Protein AF-A0A0S4KMU1-F1 (afdb_monomer)

Mean predicted aligned error: 3.39 Å

Secondary structure (DSSP, 8-state):
-EEETTEEEEEEEEEEEEE-TTS-EEEEEEEEEEEEEE-TTS-EEEEEEETT---

Solvent-accessible surface area (backbone atoms only — not comparable to full-atom values): 3343 Å² total; per-residue (Å²): 114,53,75,57,96,57,34,30,47,42,70,47,76,52,76,46,81,49,64,47,98,88,66,50,78,43,79,49,71,41,44,25,34,33,34,30,36,53,45,96,89,66,50,74,44,77,79,43,82,35,68,70,43,82,135

Organism: NCBI:txid1715989

Radius of gyration: 14.93 Å; Cα contacts (8 Å, |Δi|>4): 102; chains: 1; bounding box: 36×15×38 Å

Sequence (55 aa):
MIEADGIALLRGSWNLESSASDGTSVTMKGQSIEVARKQQDGSWRFVIDHPFGAM

Nearest PDB struct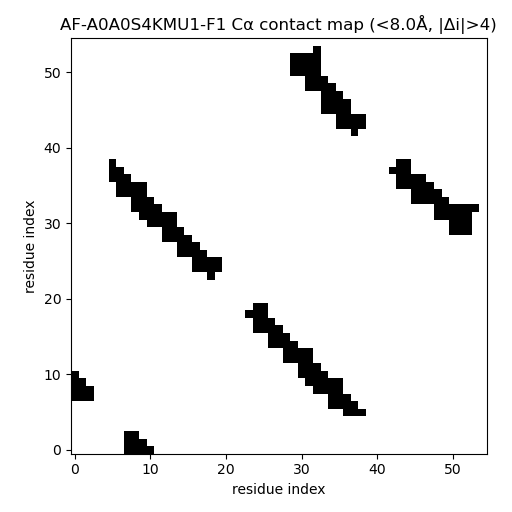ures (foldseek):
  3hx8-assembly2_C  TM=8.719E-01  e=2.192E-02  Mesorhizobium loti
  5ien-assembly1_A  TM=7.907E-01  e=3.063E-02  synthetic construct
  8uso-assembly1_B  TM=7.139E-01  e=1.306E-01  Homo sapiens
  8k0a-assembly1_B  TM=8.383E-01  e=3.186E-01  Escherichia coli K-12
  6rwa-assembly1_A  TM=5.468E-01  e=2.006E+00  Photorhabdus luminescens

Foldseek 3Di:
DDDDPQKDKDKDWDWDWDADPVRDIDIDIAIKIFIWGQDPVRDIDTPDTGRHYDD

InterPro domains:
  IPR032710 NTF2-like domain superfamily [SSF54427] (2-53)

pLDDT: mean 95.56, std 5.31, range [65.44, 98.69]

Structure (mmCIF, N/CA/C/O backbone):
data_AF-A0A0S4KMU1-F1
#
_entry.id   AF-A0A0S4KMU1-F1
#
loop_
_atom_site.group_PDB
_atom_site.id
_atom_site.type_symbol
_atom_site.label_atom_id
_atom_site.label_alt_id
_atom_site.label_comp_id
_atom_site.label_asym_id
_atom_site.label_entity_id
_atom_site.label_seq_id
_atom_site.pdbx_PDB_ins_code
_atom_site.Cartn_x
_atom_site.Cartn_y
_atom_site.Cartn_z
_atom_site.occupancy
_atom_site.B_iso_or_equiv
_atom_site.auth_seq_id
_atom_site.auth_comp_id
_atom_site.auth_asym_id
_atom_site.auth_atom_id
_atom_site.pdbx_PDB_model_num
ATOM 1 N N . MET A 1 1 ? -7.933 8.256 1.589 1.00 83.88 1 MET A N 1
ATOM 2 C CA . MET A 1 1 ? -8.266 7.059 2.383 1.00 83.88 1 MET A CA 1
ATOM 3 C C . MET A 1 1 ? -9.645 7.257 2.981 1.00 83.88 1 MET A C 1
ATOM 5 O O . MET A 1 1 ? -9.929 8.371 3.405 1.00 83.88 1 MET A O 1
ATOM 9 N N . ILE A 1 2 ? -10.478 6.220 2.992 1.00 96.06 2 ILE A N 1
ATOM 10 C CA . ILE A 1 2 ? -11.690 6.164 3.823 1.00 96.06 2 ILE A CA 1
ATOM 11 C C . ILE A 1 2 ? -11.517 5.039 4.843 1.00 96.06 2 ILE A C 1
ATOM 13 O O . ILE A 1 2 ? -10.892 4.034 4.514 1.00 96.06 2 ILE A O 1
ATOM 17 N N . GLU A 1 3 ? -12.039 5.210 6.054 1.00 96.62 3 GLU A N 1
ATOM 18 C CA . GLU A 1 3 ? -11.973 4.214 7.130 1.00 96.62 3 GLU A CA 1
ATOM 19 C C . GLU A 1 3 ? -13.382 3.910 7.653 1.00 96.62 3 GLU A C 1
ATOM 21 O O . GLU A 1 3 ? -14.178 4.828 7.849 1.00 96.62 3 GLU A O 1
ATOM 26 N N . ALA A 1 4 ? -13.672 2.630 7.888 1.00 98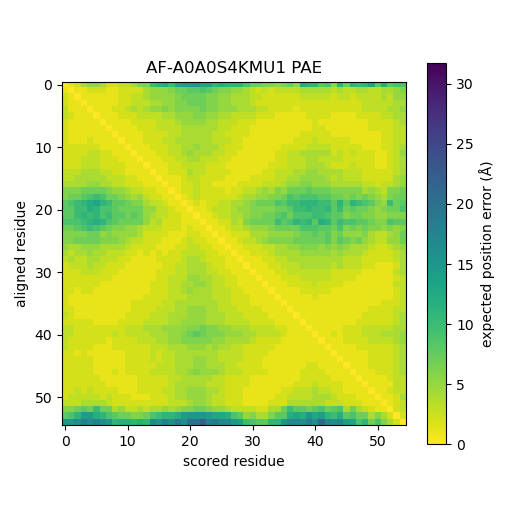.00 4 ALA A N 1
ATOM 27 C CA . ALA A 1 4 ? -14.862 2.152 8.585 1.00 98.00 4 ALA A CA 1
ATOM 28 C C . ALA A 1 4 ? -14.545 0.825 9.291 1.00 98.00 4 ALA A C 1
ATOM 30 O O . ALA A 1 4 ? -13.928 -0.058 8.698 1.00 98.00 4 ALA A O 1
ATOM 31 N N . ASP A 1 5 ? -14.946 0.686 10.557 1.00 97.38 5 ASP A N 1
ATOM 32 C CA . ASP A 1 5 ? -14.816 -0.549 11.350 1.00 97.38 5 ASP A CA 1
ATOM 33 C C . ASP A 1 5 ? -13.412 -1.187 11.328 1.00 97.38 5 ASP A C 1
ATOM 35 O O . ASP A 1 5 ? -13.243 -2.402 11.211 1.00 97.38 5 ASP A O 1
ATOM 39 N N . GLY A 1 6 ? -12.367 -0.356 11.423 1.00 97.94 6 GLY A N 1
ATOM 40 C CA . GLY A 1 6 ? -10.976 -0.818 11.407 1.00 97.94 6 GLY A CA 1
ATOM 41 C C . GLY A 1 6 ? -10.510 -1.353 10.049 1.00 97.94 6 GLY A C 1
ATOM 42 O O . GLY A 1 6 ? -9.461 -1.996 9.976 1.00 97.94 6 GLY A O 1
ATOM 43 N N . ILE A 1 7 ? -11.262 -1.092 8.981 1.00 98.50 7 ILE A N 1
ATOM 44 C CA . ILE A 1 7 ? -10.873 -1.298 7.588 1.00 98.50 7 ILE A CA 1
ATOM 45 C C . ILE A 1 7 ? -10.652 0.060 6.936 1.00 98.50 7 ILE A C 1
ATOM 47 O O . ILE A 1 7 ? -11.456 0.974 7.099 1.00 98.50 7 ILE A O 1
ATOM 51 N N . ALA A 1 8 ? -9.578 0.177 6.165 1.00 98.38 8 ALA A N 1
ATOM 52 C CA . ALA A 1 8 ? -9.286 1.355 5.370 1.00 98.38 8 ALA A CA 1
ATOM 53 C C . ALA A 1 8 ? -9.181 0.993 3.888 1.00 98.38 8 ALA A C 1
ATOM 55 O O . ALA A 1 8 ? -8.521 0.016 3.534 1.00 98.38 8 ALA A O 1
ATOM 56 N N . LEU A 1 9 ? -9.803 1.806 3.031 1.00 97.81 9 LEU A N 1
ATOM 57 C CA . LEU A 1 9 ? -9.580 1.798 1.586 1.00 97.81 9 LEU A CA 1
ATOM 58 C C . LEU A 1 9 ? -8.617 2.931 1.230 1.00 97.81 9 LEU A C 1
ATOM 60 O O . LEU A 1 9 ? -8.885 4.111 1.504 1.00 97.81 9 LEU A O 1
ATOM 64 N N . LEU A 1 10 ? -7.505 2.570 0.606 1.00 97.31 10 LEU A N 1
ATOM 65 C CA . LEU A 1 10 ? -6.450 3.476 0.182 1.00 97.31 10 LEU A CA 1
ATOM 66 C C . LEU A 1 10 ? -6.408 3.544 -1.349 1.00 97.31 10 LEU A C 1
ATOM 68 O O . LEU A 1 10 ? -6.848 2.633 -2.047 1.00 97.31 10 LEU A O 1
ATOM 72 N N . ARG A 1 11 ? -5.941 4.686 -1.854 1.00 96.62 11 ARG A N 1
ATOM 73 C CA . ARG A 1 11 ? -5.541 4.856 -3.248 1.00 96.62 11 ARG A CA 1
ATOM 74 C C . ARG A 1 11 ? -4.197 5.553 -3.265 1.00 96.62 11 ARG A C 1
ATOM 76 O O . ARG A 1 11 ? -4.032 6.558 -2.566 1.00 96.62 11 ARG A O 1
ATOM 83 N N . GLY A 1 12 ? -3.281 5.030 -4.064 1.00 95.44 12 GLY A N 1
ATOM 84 C CA . GLY 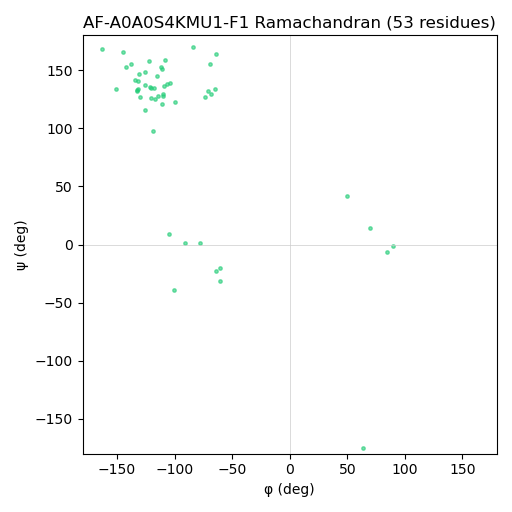A 1 12 ? -1.941 5.565 -4.233 1.00 95.44 12 GLY A CA 1
ATOM 85 C C . GLY A 1 12 ? -1.647 5.907 -5.686 1.00 95.44 12 GLY A C 1
ATOM 86 O O . GLY A 1 12 ? -2.263 5.392 -6.614 1.00 95.44 12 GLY A O 1
ATOM 87 N N . SER A 1 13 ? -0.674 6.788 -5.878 1.00 96.69 13 SER A N 1
ATOM 88 C CA . SER A 1 13 ? 0.0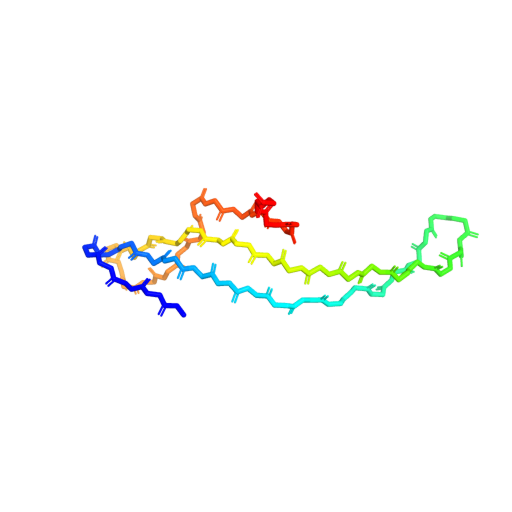23 6.968 -7.149 1.00 96.69 13 SER A 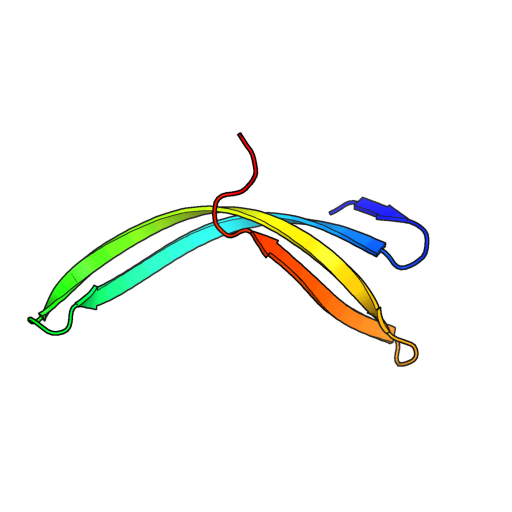CA 1
ATOM 89 C C . SER A 1 13 ? 1.483 6.623 -6.912 1.00 96.69 13 SER A C 1
ATOM 91 O O . SER A 1 13 ? 2.056 7.079 -5.922 1.00 96.69 13 SER A O 1
ATOM 93 N N . TRP A 1 14 ? 2.096 5.851 -7.801 1.00 96.56 14 TRP A N 1
ATOM 94 C CA . TRP A 1 14 ? 3.485 5.433 -7.635 1.00 96.56 14 TRP A CA 1
ATOM 95 C C . TRP A 1 14 ? 4.261 5.501 -8.947 1.00 96.56 14 TRP A C 1
ATOM 97 O O . TRP A 1 14 ? 3.695 5.422 -10.040 1.00 96.56 14 TRP A O 1
ATOM 107 N N . ASN A 1 15 ? 5.578 5.641 -8.804 1.00 97.00 15 ASN A N 1
ATOM 108 C CA . ASN A 1 15 ? 6.565 5.512 -9.867 1.00 97.00 15 ASN A CA 1
ATOM 109 C C . ASN A 1 15 ? 7.681 4.591 -9.364 1.00 97.00 15 ASN A C 1
ATOM 111 O O . ASN A 1 15 ? 8.065 4.669 -8.197 1.00 97.00 15 ASN A O 1
ATOM 115 N N . LEU A 1 16 ? 8.179 3.725 -10.238 1.00 95.88 16 LEU A N 1
ATOM 116 C CA . LEU A 1 16 ? 9.255 2.784 -9.968 1.00 95.88 16 LEU A CA 1
ATOM 117 C C . LEU A 1 16 ? 10.299 2.898 -11.073 1.00 95.88 16 LEU A C 1
ATOM 119 O O . LEU A 1 16 ? 9.979 2.772 -12.254 1.00 95.88 16 LEU A O 1
ATOM 123 N N . GLU A 1 17 ? 11.542 3.104 -10.664 1.00 96.88 17 GLU A N 1
ATOM 124 C CA . GLU A 1 17 ? 12.720 3.038 -11.520 1.00 96.88 17 GLU A CA 1
ATOM 125 C C . GLU A 1 17 ? 13.514 1.792 -11.128 1.00 96.88 17 GLU A C 1
ATOM 127 O O . GLU A 1 17 ? 13.780 1.555 -9.949 1.00 96.88 17 GLU A O 1
ATOM 132 N N . SER A 1 18 ? 13.844 0.957 -12.108 1.00 94.19 18 SER A N 1
ATOM 133 C CA . SER A 1 18 ? 14.556 -0.299 -11.895 1.00 94.19 18 SER A CA 1
ATOM 134 C C . SER A 1 18 ? 15.511 -0.586 -13.048 1.00 94.19 18 SER A C 1
ATOM 136 O O . SER A 1 18 ? 15.413 0.017 -14.115 1.00 94.19 18 SER A O 1
ATOM 138 N N . SER A 1 19 ? 16.420 -1.531 -12.836 1.00 96.44 19 SER A N 1
ATOM 139 C CA . SER A 1 19 ? 17.291 -2.065 -13.878 1.00 96.44 19 SER A CA 1
ATOM 140 C C . SER A 1 19 ? 16.984 -3.54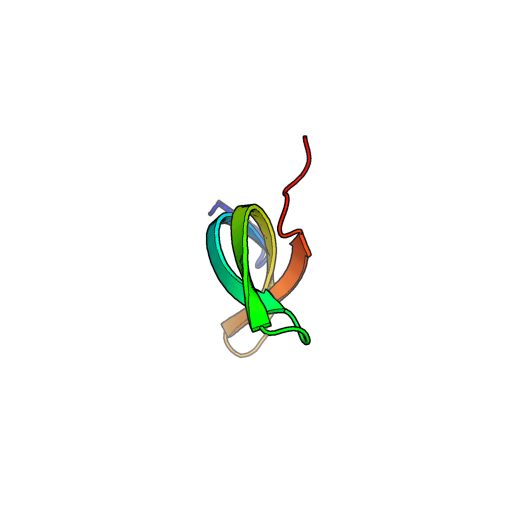6 -14.049 1.00 96.44 19 SER A C 1
ATOM 142 O O . SER A 1 19 ? 17.029 -4.307 -13.081 1.00 96.44 19 SER A O 1
ATOM 144 N N . ALA A 1 20 ? 16.670 -3.957 -15.275 1.00 90.56 20 ALA A N 1
ATOM 145 C CA . ALA A 1 20 ? 16.527 -5.361 -15.627 1.00 90.56 20 ALA A CA 1
ATOM 146 C C . ALA A 1 20 ? 17.868 -6.098 -15.468 1.00 90.56 20 ALA A C 1
ATOM 148 O O . ALA A 1 20 ? 18.936 -5.488 -15.392 1.00 90.56 20 ALA A O 1
ATOM 149 N N . SER A 1 21 ? 17.825 -7.430 -15.436 1.00 93.50 21 SER A N 1
ATOM 150 C CA . SER A 1 21 ? 19.020 -8.267 -15.254 1.00 93.50 21 SER A CA 1
ATOM 151 C C . SER A 1 21 ? 20.079 -8.088 -16.349 1.00 93.50 21 SER A C 1
ATOM 153 O O . SER A 1 21 ? 21.235 -8.433 -16.134 1.00 93.50 21 SER A O 1
ATOM 155 N N . ASP A 1 22 ? 19.694 -7.563 -17.512 1.00 95.19 22 ASP A N 1
ATOM 156 C CA . ASP A 1 22 ? 20.582 -7.241 -18.633 1.00 95.19 22 ASP A CA 1
ATOM 157 C C . ASP A 1 22 ? 21.133 -5.800 -18.594 1.00 95.19 22 ASP A C 1
ATOM 159 O O . ASP A 1 22 ? 21.886 -5.402 -19.480 1.00 95.19 22 ASP A O 1
ATOM 163 N N . GLY A 1 23 ? 20.786 -5.020 -17.565 1.00 94.06 23 GLY A N 1
ATOM 164 C CA . GLY A 1 23 ? 21.201 -3.628 -17.397 1.00 94.06 23 GLY A CA 1
ATOM 165 C C . GLY A 1 23 ? 20.261 -2.597 -18.028 1.00 94.06 23 GLY A C 1
ATOM 166 O O . GLY A 1 23 ? 20.506 -1.400 -17.880 1.00 94.06 23 GLY A O 1
ATOM 167 N N . THR A 1 24 ? 19.178 -3.015 -18.687 1.00 96.44 24 THR A N 1
ATOM 168 C CA . THR A 1 24 ? 18.196 -2.091 -19.272 1.00 96.44 24 THR A CA 1
ATOM 169 C C . THR A 1 24 ? 17.427 -1.349 -18.179 1.00 96.44 24 THR A C 1
ATOM 171 O O . THR A 1 24 ? 16.869 -1.971 -17.275 1.00 96.44 24 THR A O 1
ATOM 174 N N . SER A 1 25 ? 17.344 -0.020 -18.269 1.00 96.75 25 SER A N 1
ATOM 175 C CA . SER A 1 25 ? 16.509 0.778 -17.364 1.00 96.75 25 SER A CA 1
ATOM 176 C C . SER A 1 25 ? 15.022 0.575 -17.656 1.00 96.75 25 SER A C 1
ATOM 178 O O . SER A 1 25 ? 14.573 0.684 -18.797 1.00 96.75 25 SER A O 1
ATOM 180 N N . VAL A 1 26 ? 14.248 0.325 -16.604 1.00 95.81 26 VAL A N 1
ATOM 181 C CA . VAL A 1 26 ? 12.800 0.130 -16.635 1.00 95.81 26 VAL A CA 1
ATOM 182 C C . VAL A 1 26 ? 12.148 1.188 -15.755 1.00 95.81 26 VAL A C 1
ATOM 184 O O . VAL A 1 26 ? 12.463 1.308 -14.572 1.00 95.81 26 VAL A O 1
ATOM 187 N N . THR A 1 27 ? 11.198 1.926 -16.325 1.00 95.88 27 THR A N 1
ATOM 188 C CA . THR A 1 27 ? 10.341 2.848 -15.576 1.00 95.88 27 THR A CA 1
ATOM 189 C C . THR A 1 27 ? 8.904 2.358 -15.634 1.00 95.88 27 THR A C 1
ATOM 191 O O . THR A 1 27 ? 8.358 2.118 -16.711 1.00 95.88 27 THR A O 1
ATOM 194 N N . MET A 1 28 ? 8.275 2.240 -14.471 1.00 95.44 28 MET A N 1
ATOM 195 C CA . MET A 1 28 ? 6.872 1.869 -14.327 1.00 95.44 28 MET A CA 1
ATOM 196 C C . MET A 1 28 ? 6.149 2.925 -13.500 1.00 95.44 28 MET A C 1
ATOM 198 O O . MET A 1 28 ? 6.725 3.540 -12.607 1.00 95.44 28 MET A O 1
ATOM 202 N N . LYS A 1 29 ? 4.870 3.131 -13.793 1.00 96.81 29 LYS A N 1
ATOM 203 C CA . LYS A 1 29 ? 3.998 4.026 -13.034 1.00 96.81 29 LYS A CA 1
ATOM 204 C C . LYS A 1 29 ? 2.610 3.424 -12.934 1.00 96.81 29 LYS A C 1
ATOM 206 O O . LYS A 1 29 ? 2.193 2.698 -13.839 1.00 96.81 29 LYS A O 1
ATOM 211 N N . GLY A 1 30 ? 1.885 3.7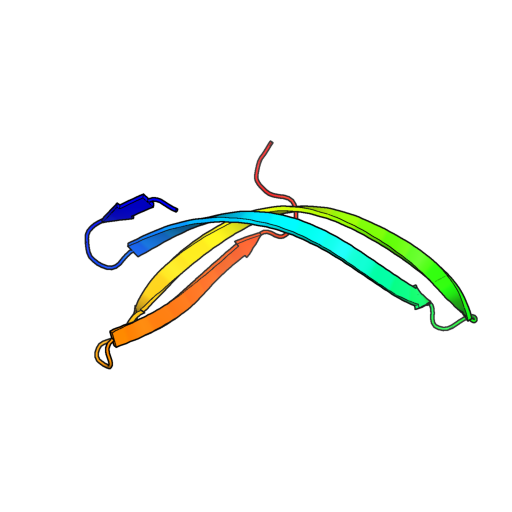64 -11.878 1.00 95.62 30 GLY A N 1
ATOM 212 C CA . GLY A 1 30 ? 0.545 3.234 -11.672 1.00 95.62 30 GLY A CA 1
ATOM 213 C C . GLY A 1 30 ? -0.275 4.013 -10.658 1.00 95.62 30 GLY A C 1
ATOM 214 O O . GLY A 1 30 ? 0.221 4.885 -9.941 1.00 95.62 30 GLY A O 1
ATOM 215 N N . GLN A 1 31 ? -1.564 3.689 -10.651 1.00 96.94 31 GLN A N 1
ATOM 216 C CA . GLN A 1 31 ? -2.492 4.033 -9.585 1.00 96.94 31 GLN A CA 1
ATOM 217 C C . GLN A 1 31 ? -2.836 2.738 -8.867 1.00 96.94 31 GLN A C 1
ATOM 219 O O . GLN A 1 31 ? -3.198 1.761 -9.519 1.00 96.94 31 GLN A O 1
ATOM 224 N N . SER A 1 32 ? -2.722 2.729 -7.551 1.00 97.12 32 SER A N 1
ATOM 225 C CA . SER A 1 32 ? -2.957 1.552 -6.731 1.00 97.12 32 SER A CA 1
ATOM 226 C C . SER A 1 32 ? -4.253 1.679 -5.936 1.00 97.12 32 SER A C 1
ATOM 228 O O . SER A 1 32 ? -4.789 2.777 -5.735 1.00 97.12 32 SER A O 1
ATOM 230 N N . ILE A 1 33 ? -4.775 0.531 -5.512 1.00 97.50 33 ILE A N 1
ATOM 231 C CA . ILE A 1 33 ? -5.846 0.440 -4.523 1.00 97.50 33 ILE A CA 1
ATOM 232 C C . ILE A 1 33 ? -5.451 -0.608 -3.491 1.00 97.50 33 ILE A C 1
ATOM 234 O O . ILE A 1 33 ? -5.035 -1.715 -3.839 1.00 97.50 33 ILE A O 1
ATOM 238 N N . GLU A 1 34 ? -5.586 -0.258 -2.221 1.00 97.75 34 GLU A N 1
ATOM 239 C CA . GLU A 1 34 ? -5.231 -1.139 -1.117 1.00 97.75 34 GLU A CA 1
ATOM 240 C C . GLU A 1 34 ? -6.367 -1.206 -0.105 1.00 97.75 34 GLU A C 1
ATOM 242 O O . GLU A 1 34 ? -7.077 -0.229 0.152 1.00 97.75 34 GLU A O 1
ATOM 247 N N . VAL A 1 35 ? -6.505 -2.373 0.514 1.00 98.12 35 VAL A N 1
ATOM 248 C CA . VAL A 1 35 ? -7.346 -2.560 1.693 1.00 98.12 35 VAL A CA 1
ATOM 249 C C . VAL A 1 35 ? -6.421 -2.827 2.864 1.00 98.12 35 VAL A C 1
ATOM 251 O O . VAL A 1 35 ? -5.672 -3.803 2.846 1.00 98.12 35 VAL A O 1
ATOM 254 N N . ALA A 1 36 ? -6.481 -1.991 3.896 1.00 98.44 36 ALA A N 1
ATOM 255 C CA . ALA A 1 36 ? -5.747 -2.200 5.137 1.00 98.44 36 ALA A CA 1
ATOM 256 C C . ALA A 1 36 ? -6.695 -2.533 6.291 1.00 98.44 36 ALA A C 1
ATOM 258 O O . ALA A 1 36 ? -7.842 -2.089 6.321 1.00 98.44 36 ALA A O 1
ATOM 259 N N . ARG A 1 37 ? -6.198 -3.298 7.264 1.00 98.69 37 ARG A N 1
ATOM 260 C CA . ARG A 1 37 ? -6.892 -3.589 8.522 1.00 98.69 37 ARG A CA 1
ATOM 261 C C . ARG A 1 37 ? -6.071 -3.105 9.709 1.00 98.69 37 ARG A C 1
ATOM 263 O O . ARG A 1 37 ? -4.868 -3.382 9.788 1.00 98.69 37 ARG A O 1
ATOM 270 N N . LYS A 1 38 ? -6.743 -2.449 10.652 1.00 98.56 38 LYS A N 1
ATOM 271 C CA . LYS A 1 38 ? -6.188 -2.083 11.950 1.00 98.56 38 LYS A CA 1
ATOM 272 C C . LYS A 1 38 ? -6.079 -3.324 12.827 1.00 98.56 38 LYS A C 1
ATOM 274 O O . LYS A 1 38 ? -7.034 -4.082 12.981 1.00 98.56 38 LYS A O 1
ATOM 279 N N . GLN A 1 39 ? -4.898 -3.557 13.365 1.00 98.44 39 GLN A N 1
ATOM 280 C CA . GLN A 1 39 ? -4.601 -4.669 14.252 1.00 98.44 39 GLN A CA 1
ATOM 281 C C . GLN A 1 39 ? -4.985 -4.316 15.696 1.00 98.44 39 GLN A C 1
ATOM 283 O O . GLN A 1 39 ? -5.259 -3.159 16.016 1.00 98.44 39 GLN A O 1
ATOM 288 N N . GLN A 1 40 ? -4.969 -5.311 16.589 1.00 98.06 40 GLN A N 1
ATOM 289 C CA . GLN A 1 40 ? -5.251 -5.100 18.018 1.00 98.06 40 GLN A CA 1
ATOM 290 C C . GLN A 1 40 ? -4.255 -4.137 18.681 1.00 98.06 40 GLN A C 1
ATOM 292 O O . GLN A 1 40 ? -4.629 -3.391 19.578 1.00 98.06 40 GLN A O 1
ATOM 297 N N . ASP A 1 41 ? -3.007 -4.123 18.207 1.00 97.94 41 ASP A N 1
ATOM 298 C CA . ASP A 1 41 ? -1.955 -3.205 18.662 1.00 97.94 41 ASP A CA 1
ATOM 299 C C . ASP A 1 41 ? -2.086 -1.780 18.079 1.00 97.94 41 ASP A C 1
ATOM 301 O O . ASP A 1 41 ? -1.266 -0.911 18.361 1.00 97.94 41 ASP A O 1
ATOM 305 N N . GLY A 1 42 ? -3.116 -1.527 17.264 1.00 97.69 42 GLY A N 1
ATOM 306 C CA . GLY A 1 42 ? -3.375 -0.242 16.623 1.00 97.69 42 GLY A CA 1
ATOM 307 C C . GLY A 1 42 ? -2.614 -0.000 15.317 1.00 97.69 42 GLY A C 1
ATOM 308 O O . GLY A 1 42 ? -2.905 0.994 14.648 1.00 97.69 42 GLY A O 1
ATOM 309 N N . SER A 1 43 ? -1.695 -0.888 14.919 1.00 98.25 43 SER A N 1
ATOM 310 C CA . SER A 1 43 ? -0.993 -0.803 13.632 1.00 98.25 43 SER A CA 1
ATOM 311 C C . SER A 1 43 ? -1.925 -1.092 12.455 1.00 98.25 43 SER A C 1
ATOM 313 O O . SER A 1 43 ? -2.928 -1.789 12.593 1.00 98.25 43 SER A O 1
ATOM 315 N N . TRP A 1 44 ? -1.589 -0.583 11.272 1.00 98.25 44 TRP A N 1
ATOM 316 C CA . TRP A 1 44 ? -2.283 -0.915 10.027 1.00 98.25 44 TRP A CA 1
ATOM 317 C C . TRP A 1 44 ? -1.443 -1.879 9.200 1.00 98.25 44 TRP A C 1
ATOM 319 O O . TRP A 1 44 ? -0.228 -1.719 9.098 1.00 98.25 44 TRP A O 1
ATOM 329 N N . ARG A 1 45 ? -2.089 -2.875 8.593 1.00 98.31 45 ARG A N 1
ATOM 330 C CA . ARG A 1 45 ? -1.443 -3.826 7.678 1.00 98.31 45 ARG A CA 1
ATOM 331 C C . ARG A 1 45 ? -2.298 -4.010 6.437 1.00 98.31 45 ARG A C 1
ATOM 333 O O . ARG A 1 45 ? -3.524 -4.065 6.556 1.00 98.31 45 ARG A O 1
ATOM 340 N N . PHE A 1 46 ? -1.664 -4.123 5.274 1.00 97.75 46 PHE A N 1
ATOM 341 C CA . PHE A 1 46 ? -2.376 -4.459 4.047 1.00 97.75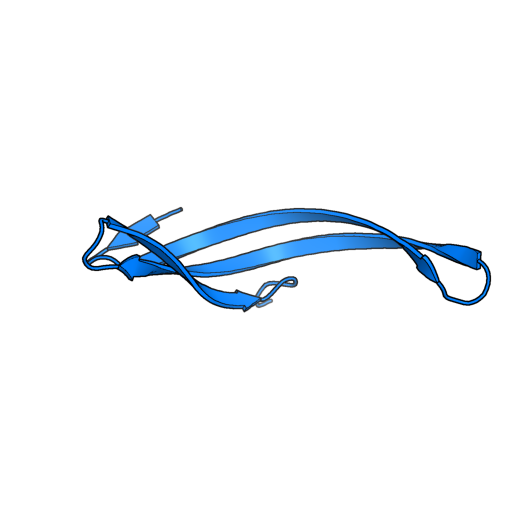 46 PHE A CA 1
ATOM 342 C C . PHE A 1 46 ? -2.954 -5.872 4.132 1.00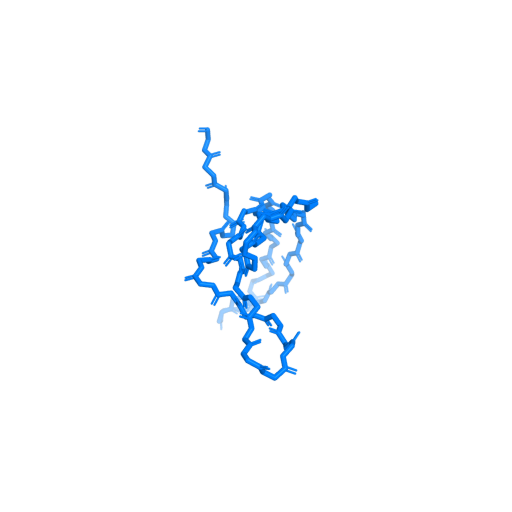 97.75 46 PHE A C 1
ATOM 344 O O . PHE A 1 46 ? -2.295 -6.814 4.568 1.00 97.75 46 PHE A O 1
ATOM 351 N N . VAL A 1 47 ? -4.214 -5.982 3.730 1.00 97.88 47 VAL A N 1
ATOM 352 C CA . VAL A 1 47 ? -4.934 -7.235 3.496 1.00 97.88 47 VAL A CA 1
ATOM 353 C C . VAL A 1 47 ? -4.963 -7.523 1.997 1.00 97.88 47 VAL A C 1
ATOM 355 O O . VAL A 1 47 ? -4.807 -8.669 1.590 1.00 97.88 47 VAL A O 1
ATOM 358 N N . ILE A 1 48 ? -5.137 -6.475 1.185 1.00 97.69 48 ILE A N 1
ATOM 359 C CA . ILE A 1 48 ? -5.037 -6.513 -0.274 1.00 97.69 48 ILE A CA 1
ATOM 360 C C . ILE A 1 48 ? -4.158 -5.345 -0.705 1.00 97.69 48 ILE A C 1
ATOM 362 O O . ILE A 1 48 ? -4.372 -4.219 -0.256 1.00 97.69 48 ILE A O 1
ATOM 366 N N . ASP A 1 49 ? -3.222 -5.628 -1.601 1.00 97.00 49 ASP A N 1
ATOM 367 C CA . ASP A 1 49 ? -2.443 -4.641 -2.337 1.00 97.00 49 ASP A CA 1
ATOM 368 C C . ASP A 1 49 ? -2.598 -4.943 -3.830 1.00 97.00 49 ASP A C 1
ATOM 370 O O . ASP A 1 49 ? -2.233 -6.027 -4.293 1.00 97.00 49 ASP A O 1
ATOM 374 N N . HIS A 1 50 ? -3.215 -4.017 -4.566 1.00 96.69 50 HIS A N 1
ATOM 375 C CA . HIS A 1 50 ? -3.340 -4.111 -6.012 1.00 96.69 50 HIS A CA 1
ATOM 376 C C . HIS A 1 50 ? -2.631 -2.913 -6.663 1.00 96.69 50 HIS A C 1
ATOM 378 O O . HIS A 1 50 ? -3.235 -1.841 -6.823 1.00 96.69 50 HIS A O 1
ATOM 384 N N . PRO A 1 51 ? -1.381 -3.087 -7.131 1.00 95.56 51 PRO A N 1
ATOM 385 C CA . PRO A 1 51 ? -0.541 -1.979 -7.583 1.00 95.56 51 PRO A CA 1
ATOM 386 C C . PRO A 1 51 ? -1.095 -1.253 -8.814 1.00 95.56 51 PRO A C 1
ATOM 388 O O . PRO A 1 51 ? -0.775 -0.091 -9.029 1.00 95.56 51 PRO A O 1
ATOM 391 N N . PHE A 1 52 ? -1.951 -1.894 -9.612 1.00 95.25 52 PHE A N 1
ATOM 392 C CA . PHE A 1 52 ? -2.557 -1.278 -10.803 1.00 95.25 52 PHE A CA 1
ATOM 393 C C . PHE A 1 52 ? -4.030 -0.876 -10.642 1.00 95.25 52 PHE A C 1
ATOM 395 O O . PHE A 1 52 ? -4.664 -0.508 -11.628 1.00 95.25 52 PHE A O 1
ATOM 402 N N . GLY A 1 53 ? -4.580 -0.943 -9.423 1.00 90.38 53 GLY A N 1
ATOM 403 C CA . GLY A 1 53 ? -5.994 -0.642 -9.194 1.00 90.38 53 GLY A CA 1
ATOM 404 C C . GLY A 1 53 ? -6.964 -1.608 -9.895 1.00 90.38 53 GLY A C 1
ATOM 405 O O . GLY A 1 53 ? -6.559 -2.582 -10.519 1.00 90.38 53 GLY A O 1
ATOM 406 N N . ALA A 1 54 ? -8.263 -1.321 -9.810 1.00 78.69 54 ALA A N 1
ATOM 407 C CA . ALA A 1 54 ? -9.274 -1.910 -10.689 1.00 78.69 54 ALA A CA 1
ATOM 408 C C . ALA A 1 54 ? -9.729 -0.836 -11.691 1.00 78.69 54 ALA A C 1
ATOM 410 O O . ALA A 1 54 ? -9.863 0.327 -11.299 1.00 78.69 54 ALA A O 1
ATOM 411 N N . MET A 1 55 ? -9.902 -1.217 -12.962 1.00 65.44 55 MET A N 1
ATOM 412 C CA . MET A 1 55 ? -10.391 -0.320 -14.021 1.00 65.44 55 MET A CA 1
ATOM 413 C C . MET A 1 55 ? -11.865 0.033 -13.847 1.00 65.44 55 MET A C 1
ATOM 415 O O . MET A 1 55 ? -12.631 -0.856 -13.410 1.00 65.44 55 MET A O 1
#